Protein AF-A0A0Q5NZ43-F1 (afdb_monomer_lite)

Radius of gyration: 21.14 Å; chains: 1; bounding box: 38×42×62 Å

pLDDT: mean 72.27, std 15.55, range [21.27, 93.12]

Foldseek 3Di:
DDWDADDVVDIDDDDCPDPVDDDDDPVNLDVVVLADEDEDPPVQADQLLDRPCPNLQVLVCVLDVDDDQDPPRDPVVNVV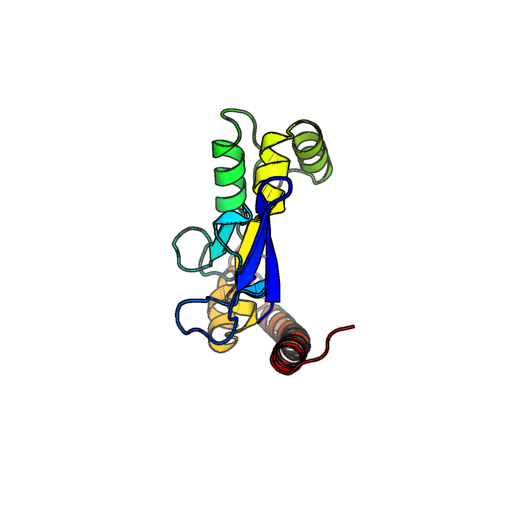VCVVRPSSVSNVVRYDYHGCVLPDLVCNCVSNVVQCDPPHDCPVNVVVVVVVSVVSVVVSVVVVVVVVVVVPDDDD

Structure (mmCIF, N/CA/C/O backbone):
data_AF-A0A0Q5NZ43-F1
#
_entry.id   AF-A0A0Q5NZ43-F1
#
loop_
_atom_site.group_PDB
_atom_site.id
_atom_site.type_symbol
_atom_site.label_atom_id
_atom_site.label_alt_id
_atom_site.label_comp_id
_atom_site.label_asym_id
_atom_site.label_entity_id
_atom_site.label_seq_id
_atom_site.pdbx_PDB_ins_code
_atom_site.Cartn_x
_atom_site.Cartn_y
_atom_site.Cartn_z
_atom_site.occupancy
_atom_site.B_iso_or_equiv
_atom_site.auth_seq_id
_atom_site.auth_comp_id
_atom_site.auth_asym_id
_atom_site.auth_atom_id
_atom_site.pdbx_PDB_model_num
ATOM 1 N N . TRP A 1 1 ? -12.052 -14.328 31.355 1.00 87.88 1 TRP A N 1
ATOM 2 C CA . TRP A 1 1 ? -12.554 -13.009 31.783 1.00 87.88 1 TRP A CA 1
ATOM 3 C C . TRP A 1 1 ? -11.386 -12.053 31.920 1.00 87.88 1 TRP A C 1
ATOM 5 O O . TRP A 1 1 ? -10.378 -12.456 32.483 1.00 87.88 1 TRP A O 1
ATOM 15 N N . GLN A 1 2 ? -11.501 -10.837 31.391 1.00 90.25 2 GLN A N 1
ATOM 16 C CA . GLN A 1 2 ? -10.468 -9.800 31.439 1.00 90.25 2 GLN A CA 1
ATOM 17 C C . GLN A 1 2 ? -11.074 -8.488 31.940 1.00 90.25 2 GLN A C 1
ATOM 19 O O . GLN A 1 2 ? -12.172 -8.131 31.520 1.00 90.25 2 GLN A O 1
ATOM 24 N N . SER A 1 3 ? -10.383 -7.807 32.856 1.00 92.25 3 SER A N 1
ATOM 25 C CA . SER A 1 3 ? -10.802 -6.497 33.366 1.00 92.25 3 SER A CA 1
ATOM 26 C C . SER A 1 3 ? -10.490 -5.406 32.342 1.00 92.25 3 SER A C 1
ATOM 28 O O . SER A 1 3 ? -9.402 -5.404 31.763 1.00 92.25 3 SER A O 1
ATOM 30 N N . VAL A 1 4 ? -11.434 -4.495 32.118 1.00 90.44 4 VAL A N 1
ATOM 31 C CA . VAL A 1 4 ? -11.291 -3.342 31.223 1.00 90.44 4 VAL A CA 1
ATOM 32 C C . VAL A 1 4 ? -11.866 -2.086 31.871 1.00 90.44 4 VAL A C 1
ATOM 34 O O . VAL A 1 4 ? -12.878 -2.144 32.570 1.00 90.44 4 VAL A O 1
ATOM 37 N N . SER A 1 5 ? -11.240 -0.941 31.605 1.00 90.94 5 SER A N 1
ATOM 38 C CA . SER A 1 5 ? -11.755 0.377 31.987 1.00 90.94 5 SER A CA 1
ATOM 39 C C . SER A 1 5 ? -12.467 1.003 30.793 1.00 90.94 5 SER A C 1
ATOM 41 O O . SER A 1 5 ? -11.884 1.077 29.715 1.00 90.94 5 SER A O 1
ATOM 43 N N . PHE A 1 6 ? -13.710 1.451 30.972 1.00 90.06 6 PHE A N 1
ATOM 44 C CA . PHE A 1 6 ? -14.513 2.036 29.884 1.00 90.06 6 PHE A CA 1
ATOM 45 C C . PHE A 1 6 ? -14.924 3.493 30.136 1.00 90.06 6 PHE A C 1
ATOM 47 O O . PHE A 1 6 ? -15.383 4.162 29.216 1.00 90.06 6 PHE A O 1
ATOM 54 N N . ALA A 1 7 ? -14.727 4.011 31.350 1.00 89.56 7 ALA A N 1
ATOM 55 C CA . ALA A 1 7 ? -14.819 5.436 31.657 1.00 89.56 7 ALA A CA 1
ATOM 56 C C . ALA A 1 7 ? -13.922 5.776 32.857 1.00 89.56 7 ALA A C 1
ATOM 58 O O . ALA A 1 7 ? -13.421 4.880 33.544 1.00 89.56 7 ALA A O 1
ATOM 59 N N . ALA A 1 8 ? -13.712 7.070 33.121 1.00 90.06 8 ALA A N 1
ATOM 60 C CA . ALA A 1 8 ? -12.986 7.506 34.309 1.00 90.06 8 ALA A CA 1
ATOM 61 C C . ALA A 1 8 ? -13.633 6.890 35.562 1.00 90.06 8 ALA A C 1
ATOM 63 O O . ALA A 1 8 ? -14.821 7.080 35.794 1.00 90.06 8 ALA A O 1
ATOM 64 N N . GLN A 1 9 ? -12.849 6.133 36.338 1.00 91.31 9 GLN A N 1
ATOM 65 C CA . GLN A 1 9 ? -13.278 5.413 37.550 1.00 91.31 9 GLN A CA 1
ATOM 66 C C . GLN A 1 9 ? -14.279 4.255 37.344 1.00 91.31 9 GLN A C 1
ATOM 68 O O . GLN A 1 9 ? -14.717 3.662 38.327 1.00 91.31 9 GLN A O 1
ATOM 73 N N . HIS A 1 10 ? -14.592 3.865 36.104 1.00 92.56 10 HIS A N 1
ATOM 74 C CA . HIS A 1 10 ? -15.461 2.720 35.819 1.00 92.56 10 HIS A CA 1
ATOM 75 C C . HIS A 1 10 ? -14.694 1.584 35.138 1.00 92.56 10 HIS A C 1
ATOM 77 O O . HIS A 1 10 ? -14.114 1.758 34.060 1.00 92.56 10 HIS A O 1
ATOM 83 N N . SER A 1 11 ? -14.742 0.401 35.752 1.00 93.00 11 SER A N 1
ATOM 84 C CA . SER A 1 11 ? -14.187 -0.839 35.212 1.00 93.00 11 SER A CA 1
ATOM 85 C C . SER A 1 11 ? -15.204 -1.980 35.258 1.00 93.00 11 SER A C 1
ATOM 87 O O . SER A 1 11 ? -16.154 -1.971 36.040 1.00 93.00 11 SER A O 1
ATOM 89 N N . GLY A 1 12 ? -15.027 -2.957 34.373 1.00 93.12 12 GLY A N 1
ATOM 90 C CA . GLY A 1 12 ? -15.865 -4.148 34.275 1.00 93.12 12 GLY A CA 1
ATOM 91 C C . GLY A 1 12 ? -15.080 -5.332 33.723 1.00 93.12 12 GLY A C 1
ATOM 92 O O . GLY A 1 12 ? -13.916 -5.198 33.353 1.00 93.12 12 GLY A O 1
ATOM 93 N N . TYR A 1 13 ? -15.715 -6.502 33.659 1.00 92.69 13 TYR A N 1
ATOM 94 C CA . TYR A 1 13 ? -15.094 -7.714 33.130 1.00 92.69 13 TYR A CA 1
ATOM 95 C C . TYR A 1 13 ? -15.738 -8.128 31.811 1.00 92.69 13 TYR A C 1
ATOM 97 O O . TYR A 1 13 ? -16.958 -8.209 31.702 1.00 92.69 13 TYR A O 1
ATOM 105 N N . ILE A 1 14 ? -14.906 -8.458 30.826 1.00 90.44 14 ILE A N 1
ATOM 106 C CA . ILE A 1 14 ? -15.330 -9.011 29.539 1.00 90.44 14 ILE A CA 1
ATOM 107 C C . ILE A 1 14 ? -14.944 -10.488 29.470 1.00 90.44 14 ILE A C 1
ATOM 109 O O . ILE A 1 14 ? -13.828 -10.886 29.821 1.00 90.44 14 ILE A O 1
ATOM 113 N N . ASN A 1 15 ? -15.862 -11.327 28.995 1.00 92.12 15 ASN A N 1
ATOM 114 C CA . ASN A 1 15 ? -15.558 -12.712 28.671 1.00 92.12 15 ASN A CA 1
ATOM 115 C C . ASN A 1 15 ? -14.942 -12.807 27.268 1.00 92.12 15 ASN A C 1
ATOM 117 O O . ASN A 1 15 ? -15.658 -12.798 26.276 1.00 92.12 15 ASN A O 1
ATOM 121 N N . LEU A 1 16 ? -13.619 -12.956 27.183 1.00 87.50 16 LEU A N 1
ATOM 122 C CA . LEU A 1 16 ? -12.906 -13.119 25.906 1.00 87.50 16 LEU A CA 1
ATOM 123 C C . LEU A 1 16 ? -13.214 -14.431 25.159 1.00 87.50 16 LEU A C 1
ATOM 125 O O . LEU A 1 16 ? -12.725 -14.624 24.046 1.00 87.50 16 LEU A O 1
ATOM 129 N N . SER A 1 17 ? -13.953 -15.353 25.777 1.00 88.19 17 SER A N 1
ATOM 130 C CA . SER A 1 17 ? -14.411 -16.592 25.140 1.00 88.19 17 SER A CA 1
ATOM 131 C C . SER A 1 17 ? -15.836 -16.484 24.584 1.00 88.19 17 SER A C 1
ATOM 133 O O . SER A 1 17 ? -16.336 -17.455 24.028 1.00 88.19 17 SER A O 1
ATOM 135 N N . ASP A 1 18 ? -16.505 -15.339 24.747 1.00 92.38 18 ASP A N 1
ATOM 136 C CA . ASP A 1 18 ? -17.815 -15.082 24.144 1.00 92.38 18 ASP A CA 1
ATOM 137 C C . ASP A 1 18 ? -17.674 -14.930 22.620 1.00 92.38 18 ASP A C 1
ATOM 139 O O . ASP A 1 18 ? -16.793 -14.215 22.144 1.00 92.38 18 ASP A O 1
ATOM 143 N N . ALA A 1 19 ? -18.550 -15.581 21.852 1.00 87.31 19 ALA A N 1
ATOM 144 C CA . ALA A 1 19 ? -18.515 -15.573 20.387 1.00 87.31 19 ALA A CA 1
ATOM 145 C C . ALA A 1 19 ? -18.699 -14.175 19.766 1.00 87.31 19 ALA A C 1
ATOM 147 O O . ALA A 1 19 ? -18.351 -13.968 18.608 1.00 87.31 19 ALA A O 1
ATOM 148 N N . ARG A 1 20 ? -19.232 -13.207 20.521 1.00 88.56 20 ARG A N 1
ATOM 149 C CA . ARG A 1 20 ? -19.384 -11.813 20.075 1.00 88.56 20 ARG A CA 1
ATOM 150 C C . ARG A 1 20 ? -18.088 -11.006 20.186 1.00 88.56 20 ARG A C 1
ATOM 152 O O . ARG A 1 20 ? -18.032 -9.885 19.687 1.00 88.56 20 ARG A O 1
ATOM 159 N N . VAL A 1 21 ? -17.063 -11.535 20.859 1.00 85.50 21 VAL A N 1
ATOM 160 C CA . VAL A 1 21 ? -15.770 -10.864 21.022 1.00 85.50 21 VAL A CA 1
ATOM 161 C C . VAL A 1 21 ? -14.855 -11.226 19.857 1.00 85.50 21 VAL A C 1
ATOM 163 O O . VAL A 1 21 ? -14.357 -12.348 19.764 1.00 85.50 21 VAL A O 1
ATOM 166 N N . TYR A 1 22 ? -14.586 -10.243 19.000 1.00 82.88 22 TYR A N 1
ATOM 167 C CA . TYR A 1 22 ? -13.571 -10.356 17.958 1.00 82.88 22 TYR A CA 1
ATOM 168 C C . TYR A 1 22 ? -12.180 -10.103 18.535 1.00 82.88 22 TYR A C 1
ATOM 170 O O . TYR A 1 22 ? -11.935 -9.096 19.200 1.00 82.88 22 TYR A O 1
ATOM 178 N N . LYS A 1 23 ? -11.266 -11.036 18.272 1.00 82.00 23 LYS A N 1
ATOM 179 C CA . LYS A 1 23 ? -9.850 -10.920 18.621 1.00 82.00 23 LYS A CA 1
ATOM 180 C C . LYS A 1 23 ? -9.117 -10.490 17.367 1.00 82.00 23 LYS A C 1
ATOM 182 O O . LYS A 1 23 ? -9.119 -11.233 16.393 1.00 82.00 23 LYS A O 1
ATOM 187 N N . LEU A 1 24 ? -8.548 -9.295 17.414 1.00 76.25 24 LEU A N 1
ATOM 188 C CA . LEU A 1 24 ? -7.765 -8.726 16.328 1.00 76.25 24 LEU A CA 1
ATOM 189 C C . LEU A 1 24 ? -6.299 -8.671 16.765 1.00 76.25 24 LEU A C 1
ATOM 191 O O . LEU A 1 24 ? -6.000 -8.311 17.906 1.00 76.25 24 LEU A O 1
ATOM 195 N N . SER A 1 25 ? -5.406 -9.046 15.864 1.00 74.25 25 SER A N 1
ATOM 196 C CA . SER A 1 25 ? -3.965 -8.828 15.918 1.00 74.25 25 SER A CA 1
ATOM 197 C C . SER A 1 25 ? -3.619 -7.527 15.192 1.00 74.25 25 SER A C 1
ATOM 199 O O . SER A 1 25 ? -4.377 -7.009 14.374 1.00 74.25 25 SER A O 1
ATOM 201 N N . ASP A 1 26 ? -2.438 -6.996 15.481 1.00 60.75 26 ASP A N 1
ATOM 202 C CA . ASP A 1 26 ? -1.761 -5.978 14.674 1.00 60.75 26 ASP A CA 1
ATOM 203 C C . ASP A 1 26 ? -1.625 -6.353 13.183 1.00 60.75 26 ASP A C 1
ATOM 205 O O . ASP A 1 26 ? -1.547 -5.458 12.346 1.00 60.75 26 ASP A O 1
ATOM 209 N N . ALA A 1 27 ? -1.677 -7.644 12.836 1.00 64.81 27 ALA A N 1
ATOM 210 C CA . ALA A 1 27 ? -1.723 -8.127 11.455 1.00 64.81 27 ALA A CA 1
ATOM 211 C C . ALA A 1 27 ? -3.105 -7.996 10.777 1.00 64.81 27 ALA A C 1
ATOM 213 O O . ALA A 1 27 ? -3.200 -8.159 9.563 1.00 64.81 27 ALA A O 1
ATOM 214 N N . ASP A 1 28 ? -4.171 -7.699 11.532 1.00 70.56 28 ASP A N 1
ATOM 215 C CA . ASP A 1 28 ? -5.542 -7.597 11.004 1.00 70.56 28 ASP A CA 1
ATOM 216 C C . ASP A 1 28 ? -5.912 -6.178 10.539 1.00 70.56 28 ASP A C 1
ATOM 218 O O . ASP A 1 28 ? -7.023 -5.953 10.063 1.00 70.56 28 ASP A O 1
ATOM 222 N N . PHE A 1 29 ? -4.991 -5.219 10.681 1.00 70.81 29 PHE A N 1
ATOM 223 C CA . PHE A 1 29 ? -5.111 -3.828 10.218 1.00 70.81 29 PHE A CA 1
ATOM 224 C C . PHE A 1 29 ? -6.502 -3.208 10.458 1.00 70.81 29 PHE A C 1
ATOM 226 O O . PHE A 1 29 ? -7.207 -2.855 9.506 1.00 70.81 29 PHE A O 1
ATOM 233 N N . PRO A 1 30 ? -6.939 -3.085 11.727 1.00 71.38 30 PRO A N 1
ATOM 234 C CA . PRO A 1 30 ? -8.307 -2.696 12.030 1.00 71.38 30 PRO A CA 1
ATOM 235 C C . PRO A 1 30 ? -8.604 -1.275 11.541 1.00 71.38 30 PRO A C 1
ATOM 237 O O . PRO A 1 30 ? -7.868 -0.341 11.833 1.00 71.38 30 PRO A O 1
ATOM 240 N N . TRP A 1 31 ? -9.733 -1.068 10.868 1.00 67.88 31 TRP A N 1
ATOM 241 C CA . TRP A 1 31 ? -10.094 0.235 10.286 1.00 67.88 31 TRP A CA 1
ATOM 242 C C . TRP A 1 31 ? -10.103 1.405 11.296 1.00 67.88 31 TRP A C 1
ATOM 244 O O . TRP A 1 31 ? -9.871 2.553 10.924 1.00 67.88 31 TRP A O 1
ATOM 254 N N . PHE A 1 32 ? -10.342 1.132 12.583 1.00 74.12 32 PHE A N 1
ATOM 255 C CA . PHE A 1 32 ? -10.392 2.143 13.644 1.00 74.12 32 PHE A CA 1
ATOM 256 C C . PHE A 1 32 ? -9.011 2.575 14.169 1.00 74.12 32 PHE A C 1
ATOM 258 O O . PHE A 1 32 ? -8.938 3.508 14.965 1.00 74.12 32 PHE A O 1
ATOM 265 N N . THR A 1 33 ? -7.915 1.927 13.757 1.00 72.88 33 THR A N 1
ATOM 266 C CA . THR A 1 33 ? -6.549 2.331 14.144 1.00 72.88 33 THR A CA 1
ATOM 267 C C . THR A 1 33 ? -5.966 3.403 13.221 1.00 72.88 33 THR A C 1
ATOM 269 O O . THR A 1 33 ? -4.856 3.873 13.464 1.00 72.88 33 THR A O 1
ATOM 272 N N . GLY A 1 34 ? -6.695 3.797 12.167 1.00 71.00 34 GLY A N 1
ATOM 273 C CA . GLY A 1 34 ? -6.231 4.751 11.156 1.00 71.00 34 GLY A CA 1
ATOM 274 C C . GLY A 1 34 ? -5.332 4.130 10.082 1.00 71.00 34 GLY A C 1
ATOM 275 O O . GLY A 1 34 ? -4.638 4.855 9.373 1.00 71.00 34 GLY A O 1
ATOM 276 N N . TRP A 1 35 ? -5.315 2.799 9.967 1.00 76.88 35 TRP A N 1
ATOM 277 C CA . TRP A 1 35 ? -4.519 2.091 8.968 1.00 76.88 35 TRP A CA 1
ATOM 278 C C . TRP A 1 35 ? -5.289 2.022 7.645 1.00 76.88 35 TRP A C 1
ATOM 280 O O . TRP A 1 35 ? -6.490 1.759 7.626 1.00 76.88 35 TRP A O 1
ATOM 290 N N . THR A 1 36 ? -4.597 2.267 6.535 1.00 73.69 36 THR A N 1
ATOM 291 C CA . THR A 1 36 ? -5.147 2.206 5.177 1.00 73.69 36 THR A CA 1
ATOM 292 C C . THR A 1 36 ? -4.433 1.094 4.427 1.00 73.69 36 THR A C 1
ATOM 294 O O . THR A 1 36 ? -3.238 1.194 4.163 1.00 73.69 36 THR A O 1
ATOM 297 N N . LYS A 1 37 ? -5.156 0.024 4.091 1.00 74.94 37 LYS A N 1
ATOM 298 C CA . LYS A 1 37 ? -4.619 -1.090 3.307 1.00 74.94 37 LYS A CA 1
ATOM 299 C C . LYS A 1 37 ? -4.938 -0.886 1.828 1.00 74.94 37 LYS A C 1
ATOM 301 O O . LYS A 1 37 ? -6.099 -0.741 1.458 1.00 74.94 37 LYS A O 1
ATOM 306 N N . VAL A 1 38 ? -3.908 -0.916 0.995 1.00 73.06 38 VAL A N 1
ATOM 307 C CA . VAL A 1 38 ? -3.976 -0.880 -0.468 1.00 73.06 38 VAL A CA 1
ATOM 308 C C . VAL A 1 38 ? -3.450 -2.216 -0.986 1.00 73.06 38 VAL A C 1
ATOM 310 O O . VAL A 1 38 ? -2.415 -2.669 -0.514 1.00 73.06 38 VAL A O 1
ATOM 313 N N . SER A 1 39 ? -4.135 -2.853 -1.934 1.00 68.62 39 SER A N 1
ATOM 314 C CA . SER A 1 39 ? -3.739 -4.151 -2.505 1.00 68.62 39 SER A CA 1
ATOM 315 C C . SER A 1 39 ? -3.609 -4.095 -4.029 1.00 68.62 39 SER A C 1
ATOM 317 O O . SER A 1 39 ? -4.350 -3.364 -4.699 1.00 68.62 39 SER A O 1
ATOM 319 N N . GLU A 1 40 ? -2.677 -4.872 -4.594 1.00 63.22 40 GLU A N 1
ATOM 320 C CA . GLU A 1 40 ? -2.639 -5.114 -6.045 1.00 63.22 40 GLU A CA 1
ATOM 321 C C . GLU A 1 40 ? -3.884 -5.907 -6.473 1.00 63.22 40 GLU A C 1
ATOM 323 O O . GLU A 1 40 ? -4.271 -6.885 -5.833 1.00 63.22 40 GLU A O 1
ATOM 328 N N . GLY A 1 41 ? -4.547 -5.459 -7.545 1.00 56.38 41 GLY A N 1
ATOM 329 C CA . GLY A 1 41 ? -5.793 -6.055 -8.049 1.00 56.38 41 GLY A CA 1
ATOM 330 C C . GLY A 1 41 ? -7.085 -5.343 -7.621 1.00 56.38 41 GLY A C 1
ATOM 331 O O . GLY A 1 41 ? -8.115 -5.533 -8.263 1.00 56.38 41 GLY A O 1
ATOM 332 N N . ALA A 1 42 ? -7.041 -4.444 -6.630 1.00 54.03 42 ALA A N 1
ATOM 333 C CA . ALA A 1 42 ? -8.173 -3.574 -6.273 1.00 54.03 42 ALA A CA 1
ATOM 334 C C . ALA A 1 42 ? -8.290 -2.317 -7.170 1.00 54.03 42 ALA A C 1
ATOM 336 O O . ALA A 1 42 ? -9.022 -1.384 -6.848 1.00 54.03 42 ALA A O 1
ATOM 337 N N . GLY A 1 43 ? -7.535 -2.262 -8.275 1.00 53.31 43 GLY A N 1
ATOM 338 C CA . GLY A 1 43 ? -7.447 -1.108 -9.181 1.00 53.31 43 GLY A CA 1
ATOM 339 C C . GLY A 1 43 ? -6.565 0.036 -8.674 1.00 53.31 43 GLY A C 1
ATOM 340 O O . GLY A 1 43 ? -6.326 0.988 -9.410 1.00 53.31 43 GLY A O 1
ATOM 341 N N . ALA A 1 44 ? -6.072 -0.065 -7.438 1.00 51.84 44 ALA A N 1
ATOM 342 C CA . ALA A 1 44 ? -5.175 0.910 -6.846 1.00 51.84 44 ALA A CA 1
ATOM 343 C C . ALA A 1 44 ? -3.740 0.707 -7.373 1.00 51.84 44 ALA A C 1
ATOM 345 O O . ALA A 1 44 ? -3.187 1.598 -8.009 1.00 51.84 44 ALA A O 1
ATOM 346 N N . LEU A 1 45 ? -3.154 -0.475 -7.181 1.00 57.56 45 LEU A N 1
ATOM 347 C CA . LEU A 1 45 ? -1.821 -0.807 -7.699 1.00 57.56 45 LEU A CA 1
ATOM 348 C C . LEU A 1 45 ? -1.930 -1.583 -9.023 1.00 57.56 45 LEU A C 1
ATOM 350 O O . LEU A 1 45 ? -2.897 -2.327 -9.229 1.00 57.56 45 LEU A O 1
ATOM 354 N N . SER A 1 46 ? -0.950 -1.409 -9.913 1.00 63.38 46 SER A N 1
ATOM 355 C CA . SER A 1 46 ? -0.828 -2.198 -11.142 1.00 63.38 46 SER A CA 1
ATOM 356 C C . SER A 1 46 ? -0.553 -3.670 -10.821 1.00 63.38 46 SER A C 1
ATOM 358 O O . SER A 1 46 ? 0.070 -4.010 -9.821 1.00 63.38 46 SER A O 1
ATOM 360 N N . ASP A 1 47 ? -1.037 -4.568 -11.681 1.00 67.88 47 ASP A N 1
ATOM 361 C CA . ASP A 1 47 ? -0.847 -6.021 -11.535 1.00 67.88 47 ASP A CA 1
ATOM 362 C C . ASP A 1 47 ? 0.507 -6.499 -12.100 1.00 67.88 47 ASP A C 1
ATOM 364 O O . ASP A 1 47 ? 0.666 -7.658 -12.470 1.00 67.88 47 ASP A O 1
ATOM 368 N N . ASP A 1 48 ? 1.485 -5.601 -12.213 1.00 67.50 48 ASP A N 1
ATOM 369 C CA . ASP A 1 48 ? 2.828 -5.883 -12.733 1.00 67.50 48 ASP A CA 1
ATOM 370 C C . ASP A 1 48 ? 3.863 -6.101 -11.616 1.00 67.50 48 ASP A C 1
ATOM 372 O O . ASP A 1 48 ? 5.066 -6.175 -11.862 1.00 67.50 48 ASP A O 1
ATOM 376 N N . GLY A 1 49 ? 3.409 -6.252 -10.366 1.00 66.69 49 GLY A N 1
ATOM 377 C CA . GLY A 1 49 ? 4.279 -6.519 -9.215 1.00 66.69 49 GLY A CA 1
ATOM 378 C C . GLY A 1 49 ? 5.259 -5.387 -8.910 1.00 66.69 49 GLY A C 1
ATOM 379 O O . GLY A 1 49 ? 6.172 -5.560 -8.098 1.00 66.69 49 GLY A O 1
ATOM 380 N N . LEU A 1 50 ? 5.091 -4.243 -9.571 1.00 71.12 50 LEU A N 1
ATOM 381 C CA . LEU A 1 50 ? 5.798 -3.016 -9.291 1.00 71.12 50 LEU A CA 1
ATOM 382 C C . LEU A 1 50 ? 4.851 -2.165 -8.453 1.00 71.12 50 LEU A C 1
ATOM 384 O O . LEU A 1 50 ? 3.694 -1.948 -8.808 1.00 71.12 50 LEU A O 1
ATOM 388 N N . CYS A 1 51 ? 5.338 -1.708 -7.298 1.00 65.38 51 CYS A N 1
ATOM 389 C CA . CYS A 1 51 ? 4.582 -0.817 -6.422 1.00 65.38 51 CYS A CA 1
ATOM 390 C C . CYS A 1 51 ? 4.575 0.592 -7.034 1.00 65.38 51 CYS A C 1
ATOM 392 O O . CYS A 1 51 ? 5.204 1.529 -6.534 1.00 65.38 51 CYS A O 1
ATOM 394 N N . ASP A 1 52 ? 3.909 0.718 -8.181 1.00 62.09 52 ASP A N 1
ATOM 395 C CA . ASP A 1 52 ? 3.778 1.954 -8.918 1.00 62.09 52 ASP A CA 1
ATOM 396 C C . ASP A 1 52 ? 2.888 2.893 -8.122 1.00 62.09 52 ASP A C 1
ATOM 398 O O . ASP A 1 52 ? 1.677 2.730 -7.956 1.0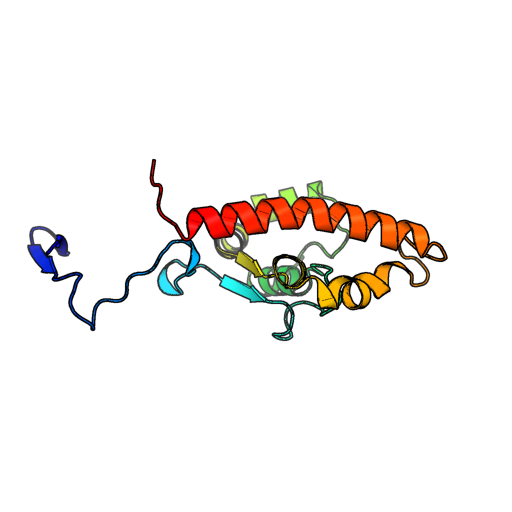0 62.09 52 ASP A O 1
ATOM 402 N N . SER A 1 53 ? 3.542 3.910 -7.590 1.00 58.34 53 SER A N 1
ATOM 403 C CA . SER A 1 53 ? 3.045 4.758 -6.527 1.00 58.34 53 SER A CA 1
ATOM 404 C C . SER A 1 53 ? 1.984 5.758 -6.983 1.00 58.34 53 SER A C 1
ATOM 406 O O . SER A 1 53 ? 1.824 6.776 -6.325 1.00 58.34 53 SER A O 1
ATOM 408 N N . LYS A 1 54 ? 1.212 5.506 -8.053 1.00 59.84 54 LYS A N 1
ATOM 409 C CA . LYS A 1 54 ? 0.070 6.367 -8.406 1.00 59.84 54 LYS A CA 1
ATOM 410 C C . LYS A 1 54 ? -0.910 6.469 -7.239 1.00 59.84 54 LYS A C 1
ATOM 412 O O . LYS A 1 54 ? -1.353 7.562 -6.940 1.00 59.84 54 LYS A O 1
ATOM 417 N N . VAL A 1 55 ? -1.132 5.384 -6.499 1.00 62.38 55 VAL A N 1
ATOM 418 C CA . VAL A 1 55 ? -1.951 5.397 -5.273 1.00 62.38 55 VAL A CA 1
ATOM 419 C C . VAL A 1 55 ? -1.352 6.263 -4.186 1.00 62.38 55 VAL A C 1
ATOM 421 O O . VAL A 1 55 ? -2.066 6.995 -3.519 1.00 62.38 55 VAL A O 1
ATOM 424 N N . ILE A 1 56 ? -0.038 6.181 -3.987 1.00 67.56 56 ILE A N 1
ATOM 425 C CA . ILE A 1 56 ? 0.643 7.014 -2.999 1.00 67.56 56 ILE A CA 1
ATOM 426 C C . ILE A 1 56 ? 0.539 8.469 -3.455 1.00 67.56 56 ILE A C 1
ATOM 428 O O . ILE A 1 56 ? 0.159 9.317 -2.667 1.00 67.56 56 ILE A O 1
ATOM 432 N N . LEU A 1 57 ? 0.787 8.762 -4.731 1.00 67.69 57 LEU A N 1
ATOM 433 C CA . LEU A 1 57 ? 0.656 10.089 -5.323 1.00 67.69 57 LEU A CA 1
ATOM 434 C C . LEU A 1 57 ? -0.777 10.626 -5.243 1.00 67.69 57 LEU A C 1
ATOM 436 O O . LEU A 1 57 ? -0.940 11.810 -4.970 1.00 67.69 57 LEU A O 1
ATOM 440 N N . ASP A 1 58 ? -1.791 9.787 -5.429 1.00 68.19 58 ASP A N 1
ATOM 441 C CA . ASP A 1 58 ? -3.205 10.142 -5.317 1.00 68.19 58 ASP A CA 1
ATOM 442 C C . ASP A 1 58 ? -3.580 10.353 -3.842 1.00 68.19 58 ASP A C 1
ATOM 444 O O . ASP A 1 58 ? -4.171 11.372 -3.514 1.00 68.19 58 ASP A O 1
ATOM 448 N N . LEU A 1 59 ? -3.117 9.507 -2.915 1.00 64.94 59 LEU A N 1
ATOM 449 C CA . LEU A 1 59 ? -3.254 9.722 -1.466 1.00 64.94 59 LEU A CA 1
ATOM 450 C C . LEU A 1 59 ? -2.564 11.015 -1.007 1.00 64.94 59 LEU A C 1
ATOM 452 O O . LEU A 1 59 ? -3.078 11.714 -0.130 1.00 64.94 59 LEU A O 1
ATOM 456 N N . LEU A 1 60 ? -1.413 11.348 -1.600 1.00 67.62 60 LEU A N 1
ATOM 457 C CA . LEU A 1 60 ? -0.686 12.597 -1.382 1.00 67.62 60 LEU A CA 1
ATOM 458 C C . LEU A 1 60 ? -1.433 13.805 -1.979 1.00 67.62 60 LEU A C 1
ATOM 460 O O . LEU A 1 60 ? -1.452 14.867 -1.358 1.00 67.62 60 LEU A O 1
ATOM 464 N N . GLN A 1 61 ? -2.078 13.655 -3.142 1.00 66.88 61 GLN A N 1
ATOM 465 C CA . GLN A 1 61 ? -2.902 14.693 -3.786 1.00 66.88 61 GLN A CA 1
ATOM 466 C C . GLN A 1 61 ? -4.231 14.913 -3.049 1.00 66.88 61 GLN A C 1
ATOM 468 O O . GLN A 1 61 ? -4.642 16.047 -2.824 1.00 66.88 61 GLN A O 1
ATOM 473 N N . GLU A 1 62 ? -4.885 13.850 -2.588 1.00 61.75 62 GLU A N 1
ATOM 474 C CA . GLU A 1 62 ? -6.065 13.913 -1.723 1.00 61.75 62 GLU A CA 1
ATOM 475 C C . GLU A 1 62 ? -5.734 14.501 -0.347 1.00 61.75 62 GLU A C 1
ATOM 477 O O . GLU A 1 62 ? -6.601 15.035 0.343 1.00 61.75 62 GLU A O 1
ATOM 482 N N . ALA A 1 63 ? -4.487 14.367 0.110 1.00 59.94 63 ALA A N 1
ATOM 483 C CA . ALA A 1 63 ? -4.000 15.03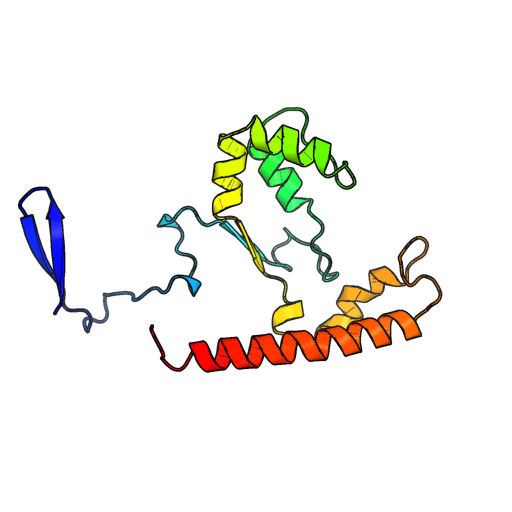8 1.310 1.00 59.94 63 ALA A CA 1
ATOM 484 C C . ALA A 1 63 ? -3.714 16.531 1.086 1.00 59.94 63 ALA A C 1
ATOM 486 O O . ALA A 1 63 ? -3.696 17.274 2.063 1.00 59.94 63 ALA A O 1
ATOM 487 N N . ASN A 1 64 ? -3.476 16.972 -0.156 1.00 58.97 64 ASN A N 1
ATOM 488 C CA . ASN A 1 64 ? -3.183 18.366 -0.482 1.00 58.97 64 ASN A CA 1
ATOM 489 C C . ASN A 1 64 ? -3.393 18.694 -1.970 1.00 58.97 64 ASN A C 1
ATOM 491 O O . ASN A 1 64 ? -2.715 18.155 -2.842 1.00 58.97 64 ASN A O 1
ATOM 495 N N . GLY A 1 65 ? -4.226 19.699 -2.252 1.00 56.34 65 GLY A N 1
ATOM 496 C CA . GLY A 1 65 ? -4.533 20.184 -3.604 1.00 56.34 65 GLY A CA 1
ATOM 497 C C . GLY A 1 65 ? -3.427 20.981 -4.320 1.00 56.34 65 GLY A C 1
ATOM 498 O O . GLY A 1 65 ? -3.754 21.881 -5.090 1.00 56.34 65 GLY A O 1
ATOM 499 N N . GLY A 1 66 ? -2.133 20.709 -4.097 1.00 62.78 66 GLY A N 1
ATOM 500 C CA . GLY A 1 66 ? -1.061 21.408 -4.825 1.00 62.78 66 GLY A CA 1
ATOM 501 C C . GLY A 1 66 ? 0.382 20.974 -4.521 1.00 62.78 66 GLY A C 1
ATOM 502 O O . GLY A 1 66 ? 0.777 20.874 -3.363 1.00 62.78 66 GLY A O 1
ATOM 503 N N . ASP A 1 67 ? 1.153 20.773 -5.601 1.00 67.94 67 ASP A N 1
ATOM 504 C CA . ASP A 1 67 ? 2.585 20.400 -5.718 1.00 67.94 67 ASP A CA 1
ATOM 505 C C . ASP A 1 67 ? 3.043 19.133 -4.971 1.00 67.94 67 ASP A C 1
ATOM 507 O O . ASP A 1 67 ? 3.938 19.153 -4.126 1.00 67.94 67 ASP A O 1
ATOM 511 N N . VAL A 1 68 ? 2.447 17.992 -5.321 1.00 69.50 68 VAL A N 1
ATOM 512 C CA . VAL A 1 68 ? 2.956 16.672 -4.921 1.00 69.50 68 VAL A CA 1
ATOM 513 C C . VAL A 1 68 ? 4.189 16.310 -5.771 1.00 69.50 68 VAL A C 1
ATOM 515 O O . VAL A 1 68 ? 4.126 16.422 -7.002 1.00 69.50 68 VAL A O 1
ATOM 518 N N . PRO A 1 69 ? 5.308 15.852 -5.170 1.00 67.25 69 PRO A N 1
ATOM 519 C CA . PRO A 1 69 ? 6.451 15.341 -5.922 1.00 67.25 69 PRO A CA 1
ATOM 520 C C . PRO A 1 69 ? 6.012 14.207 -6.852 1.00 67.25 69 PRO A C 1
ATOM 522 O O . PRO A 1 69 ? 5.408 13.241 -6.403 1.00 67.25 69 PRO A O 1
ATOM 525 N N . LYS A 1 70 ? 6.306 14.315 -8.150 1.00 66.19 70 LYS A N 1
ATOM 526 C CA . LYS A 1 70 ? 5.960 13.279 -9.136 1.00 66.19 70 LYS A CA 1
ATOM 527 C C . LYS A 1 70 ? 6.810 12.018 -8.942 1.00 66.19 70 LYS A C 1
ATOM 529 O O . LYS A 1 70 ? 7.905 12.090 -8.380 1.00 66.19 70 LYS A O 1
ATOM 534 N N . ALA A 1 71 ? 6.341 10.888 -9.477 1.00 58.91 71 ALA A N 1
ATOM 535 C CA . ALA A 1 71 ? 7.164 9.688 -9.627 1.00 58.91 71 ALA A CA 1
ATOM 536 C C . ALA A 1 71 ? 8.508 10.047 -10.295 1.00 58.91 71 ALA A C 1
ATOM 538 O O . ALA A 1 71 ? 8.531 10.773 -11.291 1.00 58.91 71 ALA A O 1
ATOM 539 N N . GLY A 1 72 ? 9.620 9.602 -9.703 1.00 60.06 72 GLY A N 1
ATOM 540 C CA . GLY A 1 72 ? 10.978 9.951 -10.143 1.00 60.06 72 GLY A CA 1
ATOM 541 C C . GLY A 1 72 ? 11.553 11.252 -9.560 1.00 60.06 72 GLY A C 1
ATOM 542 O O . GLY A 1 72 ? 12.664 11.638 -9.919 1.00 60.06 72 GLY A O 1
ATOM 543 N N . ALA A 1 73 ? 10.845 11.941 -8.656 1.00 67.50 73 ALA A N 1
ATOM 544 C CA . ALA A 1 73 ? 11.431 13.033 -7.879 1.00 67.50 73 ALA A CA 1
ATOM 545 C C . ALA A 1 73 ? 12.607 12.541 -7.015 1.00 67.50 73 ALA A C 1
ATOM 547 O O . ALA A 1 73 ? 12.616 11.402 -6.546 1.00 67.50 73 ALA A O 1
ATOM 548 N N . SER A 1 74 ? 13.586 13.417 -6.766 1.00 75.69 74 SER A N 1
ATOM 549 C CA . SER A 1 74 ? 14.701 13.085 -5.878 1.00 75.69 74 SER A CA 1
ATOM 550 C C . SER A 1 74 ? 14.212 12.782 -4.459 1.00 75.69 74 SER A C 1
ATOM 552 O O . SER A 1 74 ? 13.250 13.388 -3.972 1.00 75.69 74 SER A O 1
ATOM 554 N N . LEU A 1 75 ? 14.914 11.872 -3.777 1.00 73.75 75 LEU A N 1
ATOM 555 C CA . LEU A 1 75 ? 14.634 11.527 -2.380 1.00 73.75 75 LEU A CA 1
ATOM 556 C C . LEU A 1 75 ? 14.664 12.766 -1.475 1.00 73.75 75 LEU A C 1
ATOM 558 O O . LEU A 1 75 ? 13.815 12.893 -0.598 1.00 73.75 75 LEU A O 1
ATOM 562 N N . ASP A 1 76 ? 15.563 13.716 -1.742 1.00 79.00 76 ASP A N 1
ATOM 563 C CA . ASP A 1 76 ? 15.654 14.975 -0.995 1.00 79.00 76 ASP A CA 1
ATOM 564 C C . ASP A 1 76 ? 14.392 15.833 -1.140 1.00 79.00 76 ASP A C 1
ATOM 566 O O . ASP A 1 76 ? 13.886 16.376 -0.156 1.00 79.00 76 ASP A O 1
ATOM 570 N N . ARG A 1 77 ? 13.829 15.924 -2.354 1.00 78.62 77 ARG A N 1
ATOM 571 C CA . ARG A 1 77 ? 12.583 16.666 -2.595 1.00 78.62 77 ARG A CA 1
ATOM 572 C C . ARG A 1 77 ? 11.409 16.007 -1.878 1.00 78.62 77 ARG A C 1
ATOM 574 O O . ARG A 1 77 ? 10.589 16.708 -1.286 1.00 78.62 77 ARG A O 1
ATOM 581 N N . LEU A 1 78 ? 11.332 14.676 -1.915 1.00 77.19 78 LEU A N 1
ATOM 582 C CA . LEU A 1 78 ? 10.300 13.930 -1.198 1.00 77.19 78 LEU A CA 1
ATOM 583 C C . LEU A 1 78 ? 10.444 14.106 0.320 1.00 77.19 78 LEU A C 1
ATOM 585 O O . LEU A 1 78 ? 9.453 14.350 1.001 1.00 77.19 78 LEU A O 1
ATOM 589 N N . ALA A 1 79 ? 11.667 14.049 0.849 1.00 81.25 79 ALA A N 1
ATOM 590 C CA . ALA A 1 79 ? 11.937 14.227 2.271 1.00 81.25 79 ALA A CA 1
ATOM 591 C C . ALA A 1 79 ? 11.544 15.626 2.771 1.00 81.25 79 ALA A C 1
ATOM 593 O O . ALA A 1 79 ? 10.940 15.742 3.838 1.00 81.25 79 ALA A O 1
ATOM 594 N N . LEU A 1 80 ? 11.837 16.678 1.999 1.00 82.88 80 LEU A N 1
ATOM 595 C CA . LEU A 1 80 ? 11.405 18.047 2.305 1.00 82.88 80 LEU A CA 1
ATOM 596 C C . LEU A 1 80 ? 9.877 18.167 2.295 1.00 82.88 80 LEU A C 1
ATOM 598 O O . LEU A 1 80 ? 9.289 18.646 3.261 1.00 82.88 80 LEU A O 1
ATOM 602 N N . TYR A 1 81 ? 9.226 17.638 1.258 1.00 81.56 81 TYR A N 1
ATOM 603 C CA . TYR A 1 81 ? 7.767 17.625 1.163 1.00 81.56 81 TYR A CA 1
ATOM 604 C C . TYR A 1 81 ? 7.114 16.913 2.360 1.00 81.56 81 TYR A C 1
ATOM 606 O O . TYR A 1 81 ? 6.187 17.439 2.977 1.00 81.56 81 TYR A O 1
ATOM 614 N N . LEU A 1 82 ? 7.634 15.742 2.739 1.00 81.56 82 LEU A N 1
ATOM 615 C CA . LEU A 1 82 ? 7.136 14.984 3.884 1.00 81.56 82 LEU A CA 1
ATOM 616 C C . LEU A 1 82 ? 7.431 15.666 5.218 1.00 81.56 82 LEU A C 1
ATOM 618 O O . LEU A 1 82 ? 6.671 15.453 6.154 1.00 81.56 82 LEU A O 1
ATOM 622 N N . ARG A 1 83 ? 8.496 16.469 5.340 1.00 84.50 83 ARG A N 1
ATOM 623 C CA . ARG A 1 83 ? 8.829 17.223 6.562 1.00 84.50 83 ARG A CA 1
ATOM 624 C C . ARG A 1 83 ? 7.884 18.398 6.804 1.00 84.50 83 ARG A C 1
ATOM 626 O O . ARG A 1 83 ? 7.559 18.676 7.958 1.00 84.50 83 ARG A O 1
ATOM 633 N N . ASP A 1 84 ? 7.381 19.025 5.753 1.00 82.94 84 ASP A N 1
ATOM 634 C CA . ASP A 1 84 ? 6.584 20.248 5.887 1.00 82.94 84 ASP A CA 1
ATOM 635 C C . ASP A 1 84 ? 5.066 19.989 5.912 1.00 82.94 84 ASP A C 1
ATOM 637 O O . ASP A 1 84 ? 4.282 20.909 6.145 1.00 82.94 84 ASP A O 1
ATOM 641 N N . ARG A 1 85 ? 4.631 18.736 5.705 1.00 81.50 85 ARG A N 1
ATOM 642 C CA . ARG A 1 85 ? 3.212 18.338 5.646 1.00 81.50 85 ARG A CA 1
ATOM 643 C C . ARG A 1 85 ? 2.859 17.273 6.685 1.00 81.50 85 ARG A C 1
ATOM 645 O O . ARG A 1 85 ? 3.044 16.080 6.453 1.00 81.50 85 ARG A O 1
ATOM 652 N N . GLU A 1 86 ? 2.330 17.693 7.831 1.00 82.88 86 GLU A N 1
ATOM 653 C CA . GLU A 1 86 ? 1.911 16.772 8.899 1.00 82.88 86 GLU A CA 1
ATOM 654 C C . GLU A 1 86 ? 0.721 15.904 8.471 1.00 82.88 86 GLU A C 1
ATOM 656 O O . GLU A 1 86 ? 0.693 14.712 8.757 1.00 82.88 86 GLU A O 1
ATOM 661 N N . GLU A 1 87 ? -0.217 16.453 7.705 1.00 78.00 87 GLU A N 1
ATOM 662 C CA . GLU A 1 87 ? -1.429 15.759 7.253 1.00 78.00 87 GLU A CA 1
ATOM 663 C C . GLU A 1 87 ? -1.083 14.563 6.355 1.00 78.00 87 GLU A C 1
ATOM 665 O O . GLU A 1 87 ? -1.656 13.477 6.466 1.00 78.00 87 GLU A O 1
ATOM 670 N N . VAL A 1 88 ? -0.078 14.754 5.500 1.00 78.31 88 VAL A N 1
ATOM 671 C CA . VAL A 1 88 ? 0.494 13.712 4.648 1.00 78.31 88 VAL A CA 1
ATOM 672 C C . VAL A 1 88 ? 1.183 12.639 5.492 1.00 78.31 88 VAL A C 1
ATOM 674 O O . VAL A 1 88 ? 0.953 11.448 5.279 1.00 78.31 88 VAL A O 1
ATOM 677 N N . ARG A 1 89 ? 2.007 13.037 6.472 1.00 80.94 89 ARG A N 1
ATOM 678 C CA . ARG A 1 89 ? 2.687 12.085 7.365 1.00 80.94 89 ARG A CA 1
ATOM 679 C C . ARG A 1 89 ? 1.698 11.225 8.140 1.00 80.94 89 ARG A C 1
ATOM 681 O O . ARG A 1 89 ? 1.937 10.031 8.289 1.00 80.94 89 ARG A O 1
ATOM 688 N N . GLN A 1 90 ? 0.600 11.814 8.610 1.00 78.12 90 GLN A N 1
ATOM 689 C CA . GLN A 1 90 ? -0.444 11.088 9.329 1.00 78.12 90 GLN A CA 1
ATOM 690 C C . GLN A 1 90 ? -1.130 10.050 8.438 1.00 78.12 90 GLN A C 1
ATOM 692 O O . GLN A 1 90 ? -1.292 8.910 8.864 1.00 78.12 90 GLN A O 1
ATOM 697 N N . LYS A 1 91 ? -1.441 10.393 7.181 1.00 73.19 91 LYS A N 1
ATOM 698 C CA . LYS A 1 91 ? -1.996 9.433 6.212 1.00 73.19 91 LYS A CA 1
ATOM 699 C C . LYS A 1 91 ? 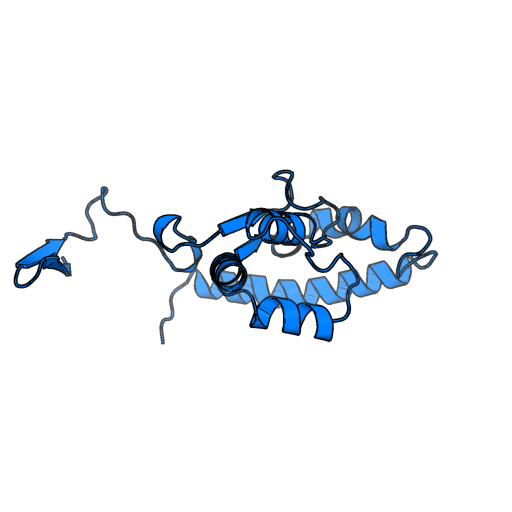-1.017 8.304 5.863 1.00 73.19 91 LYS A C 1
ATOM 701 O O . LYS A 1 91 ? -1.428 7.154 5.756 1.00 73.19 91 LYS A O 1
ATOM 706 N N . LEU A 1 92 ? 0.276 8.603 5.724 1.00 76.31 92 LEU A N 1
ATOM 707 C CA . LEU A 1 92 ? 1.294 7.592 5.406 1.00 76.31 92 LEU A CA 1
ATOM 708 C C . LEU A 1 92 ? 1.647 6.684 6.591 1.00 76.31 92 LEU A C 1
ATOM 710 O O . LEU A 1 92 ? 2.060 5.548 6.382 1.00 76.31 92 LEU A O 1
ATOM 714 N N . ARG A 1 93 ? 1.473 7.151 7.834 1.00 77.81 93 ARG A N 1
ATOM 715 C CA . ARG A 1 93 ? 1.850 6.414 9.053 1.00 77.81 93 ARG A CA 1
ATOM 716 C C . ARG A 1 93 ? 1.118 5.084 9.248 1.00 77.81 93 ARG A C 1
ATOM 718 O O . ARG A 1 93 ? 1.605 4.250 10.005 1.00 77.81 93 ARG A O 1
ATOM 725 N N . GLY A 1 94 ? -0.027 4.908 8.596 1.00 73.06 94 GLY A N 1
ATOM 726 C CA . GLY A 1 94 ? -0.819 3.679 8.617 1.00 73.06 94 GLY A CA 1
ATOM 727 C C . GLY A 1 94 ? -1.000 3.044 7.238 1.00 73.06 94 GLY A C 1
ATOM 728 O O . GLY A 1 94 ? -1.855 2.175 7.099 1.00 73.06 94 GLY A O 1
ATOM 729 N N . LEU A 1 95 ? -0.267 3.493 6.213 1.00 77.12 95 LEU A N 1
ATOM 730 C CA . LEU A 1 95 ? -0.410 2.966 4.859 1.00 77.12 95 LEU A CA 1
ATOM 731 C C . LEU A 1 95 ? 0.297 1.613 4.733 1.00 77.12 95 LEU A C 1
ATOM 733 O O . LEU A 1 95 ? 1.501 1.509 4.960 1.00 77.12 95 LEU A O 1
ATOM 737 N N . ILE A 1 96 ? -0.444 0.598 4.302 1.00 77.12 96 ILE A N 1
ATOM 738 C CA . ILE A 1 96 ? 0.091 -0.714 3.939 1.00 77.12 96 ILE A CA 1
ATOM 739 C C . ILE A 1 96 ? -0.154 -0.950 2.467 1.00 77.12 96 ILE A C 1
ATOM 741 O O . ILE A 1 96 ? -1.282 -0.816 1.999 1.00 77.12 96 ILE A O 1
ATOM 745 N N . CYS A 1 97 ? 0.896 -1.370 1.772 1.00 73.69 97 CYS A N 1
ATOM 746 C CA . CYS A 1 97 ? 0.797 -1.902 0.423 1.00 73.69 97 CYS A CA 1
ATOM 747 C C . CYS A 1 97 ? 0.917 -3.423 0.497 1.00 73.69 97 CYS A C 1
ATOM 749 O O . CYS A 1 97 ? 1.914 -3.951 0.978 1.00 73.69 97 CYS A O 1
ATOM 751 N N . GLU A 1 98 ? -0.125 -4.111 0.058 1.00 73.69 98 GLU A N 1
ATOM 752 C CA . GLU A 1 98 ? -0.179 -5.556 -0.081 1.00 73.69 98 GLU A CA 1
ATOM 753 C C . GLU A 1 98 ? 0.251 -5.914 -1.507 1.00 73.69 98 GLU A C 1
ATOM 755 O O . GLU A 1 98 ? -0.473 -5.621 -2.464 1.00 73.69 98 GLU A O 1
ATOM 760 N N . ALA A 1 99 ? 1.406 -6.562 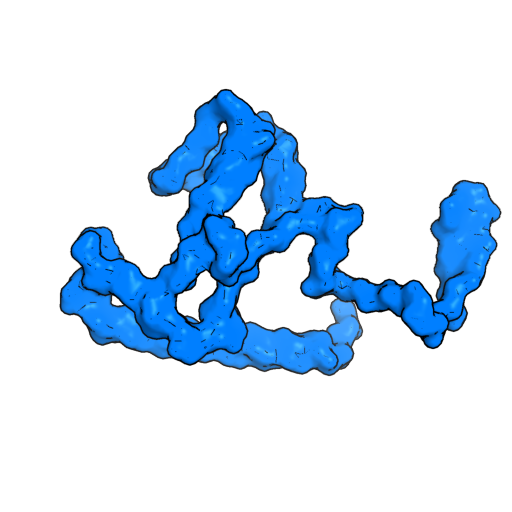-1.647 1.00 71.62 99 ALA A N 1
ATOM 761 C CA . ALA A 1 99 ? 1.908 -7.039 -2.929 1.00 71.62 99 ALA A CA 1
ATOM 762 C C . ALA A 1 99 ? 1.777 -8.575 -3.020 1.00 71.62 99 ALA A C 1
ATOM 764 O O . ALA A 1 99 ? 2.511 -9.286 -2.334 1.00 71.62 99 ALA A O 1
ATOM 765 N N . PRO A 1 100 ? 0.892 -9.125 -3.878 1.00 68.12 100 PRO A N 1
ATOM 766 C CA . PRO A 1 100 ? 0.719 -10.562 -4.105 1.00 68.12 100 PRO A CA 1
ATOM 767 C C . PRO A 1 100 ? 1.991 -11.352 -4.369 1.00 68.12 100 PRO A C 1
ATOM 769 O O . PRO A 1 100 ? 2.045 -12.543 -4.062 1.00 68.12 100 PRO A O 1
ATOM 772 N N . THR A 1 101 ? 3.031 -10.689 -4.868 1.00 68.75 101 THR A N 1
ATOM 773 C CA . THR A 1 101 ? 4.365 -11.266 -5.063 1.00 68.75 101 THR A CA 1
ATOM 774 C C . THR A 1 101 ? 4.986 -11.817 -3.770 1.00 68.75 101 THR A C 1
ATOM 776 O O . THR A 1 101 ? 5.858 -12.692 -3.835 1.00 68.75 101 THR A O 1
ATOM 779 N N . GLU A 1 102 ? 4.528 -11.367 -2.597 1.00 68.56 102 GLU A N 1
ATOM 780 C CA . GLU A 1 102 ? 4.973 -11.836 -1.282 1.00 68.56 102 GLU A CA 1
ATOM 781 C C . GLU A 1 102 ? 4.473 -13.251 -0.941 1.00 68.56 102 GLU A C 1
ATOM 783 O O . GLU A 1 102 ? 5.202 -14.018 -0.300 1.00 68.56 102 GLU A O 1
ATOM 788 N N . TRP A 1 103 ? 3.269 -13.633 -1.386 1.00 68.88 103 TRP A N 1
ATOM 789 C CA . TRP A 1 103 ? 2.630 -14.905 -1.010 1.00 68.88 103 TRP A CA 1
ATOM 790 C C . TRP A 1 103 ? 2.279 -15.825 -2.184 1.00 68.88 103 TRP A C 1
ATOM 792 O O . TRP A 1 103 ? 2.251 -17.041 -1.988 1.00 68.88 103 TRP A O 1
ATOM 802 N N . ASP A 1 104 ? 2.079 -15.303 -3.397 1.00 72.12 104 ASP A N 1
ATOM 803 C CA . ASP A 1 104 ? 1.807 -16.096 -4.598 1.00 72.12 104 ASP A CA 1
ATOM 804 C C . ASP A 1 104 ? 2.874 -15.893 -5.677 1.00 72.12 104 ASP A C 1
ATOM 806 O O . ASP A 1 104 ? 2.841 -14.982 -6.501 1.00 72.12 104 ASP A O 1
ATOM 810 N N . ARG A 1 105 ? 3.810 -16.840 -5.715 1.00 74.06 105 ARG A N 1
ATOM 811 C CA . ARG A 1 105 ? 4.937 -16.828 -6.654 1.00 74.06 105 ARG A CA 1
ATOM 812 C C . ARG A 1 105 ? 4.572 -17.296 -8.051 1.00 74.06 105 ARG A C 1
ATOM 814 O O . ARG A 1 105 ? 5.363 -17.092 -8.970 1.00 74.06 105 ARG A O 1
ATOM 821 N N . SER A 1 106 ? 3.438 -17.979 -8.206 1.00 77.25 106 SER A N 1
ATOM 822 C CA . SER A 1 106 ? 3.057 -18.577 -9.487 1.00 77.25 106 SER A CA 1
ATOM 823 C C . SER A 1 106 ? 2.840 -17.510 -10.563 1.00 77.25 106 SER A C 1
ATOM 825 O O . SER A 1 106 ? 3.044 -17.772 -11.746 1.00 77.25 106 SER A O 1
ATOM 827 N N . THR A 1 107 ? 2.522 -16.284 -10.139 1.00 77.31 107 THR A N 1
ATOM 828 C CA . THR A 1 107 ? 2.243 -15.148 -11.018 1.00 77.31 107 THR A CA 1
ATOM 829 C C . THR A 1 107 ? 3.433 -14.203 -11.214 1.00 77.31 107 THR A C 1
ATOM 831 O O . THR A 1 107 ? 3.367 -13.343 -12.089 1.00 77.31 107 THR A O 1
ATOM 834 N N . ASN A 1 108 ? 4.553 -14.382 -10.497 1.00 80.81 108 ASN A N 1
ATOM 835 C CA . ASN A 1 108 ? 5.667 -13.420 -10.499 1.00 80.81 108 ASN A CA 1
ATOM 836 C C . ASN A 1 108 ? 6.287 -13.197 -11.884 1.00 80.81 108 ASN A C 1
ATOM 838 O O . ASN A 1 108 ? 6.582 -12.060 -12.226 1.00 80.81 108 ASN A O 1
ATOM 842 N N . HIS A 1 109 ? 6.453 -14.248 -12.694 1.00 80.56 109 HIS A N 1
ATOM 843 C CA . HIS A 1 109 ? 6.971 -14.085 -14.061 1.00 80.56 109 HIS A CA 1
ATOM 844 C C . HIS A 1 109 ? 6.079 -13.169 -14.901 1.00 80.56 109 HIS A C 1
ATOM 846 O O . HIS A 1 109 ? 6.584 -12.305 -15.602 1.00 80.56 109 HIS A O 1
ATOM 852 N N . LYS A 1 110 ? 4.755 -13.332 -14.797 1.00 81.81 110 LYS A N 1
ATOM 853 C CA . LYS A 1 110 ? 3.792 -12.500 -15.523 1.00 81.81 110 LYS A CA 1
ATOM 854 C C . LYS A 1 110 ? 3.778 -11.065 -14.995 1.00 81.81 110 LYS A C 1
ATOM 856 O O . LYS A 1 110 ? 3.651 -10.138 -15.781 1.00 81.81 110 LYS A O 1
ATOM 861 N N . ARG A 1 111 ? 3.899 -10.894 -13.676 1.00 77.75 111 ARG A N 1
ATOM 862 C CA . ARG A 1 111 ? 3.926 -9.581 -13.021 1.00 77.75 111 ARG A CA 1
ATOM 863 C C . ARG A 1 111 ? 5.147 -8.781 -13.485 1.00 77.75 111 ARG A C 1
ATOM 865 O O . ARG A 1 111 ? 5.003 -7.747 -14.120 1.00 77.75 111 ARG A O 1
ATOM 872 N N . PHE A 1 112 ? 6.344 -9.335 -13.303 1.00 84.12 112 PHE A N 1
ATOM 873 C CA . PHE A 1 112 ? 7.598 -8.652 -13.632 1.00 84.12 112 PHE A CA 1
ATOM 874 C C . PHE A 1 112 ? 7.960 -8.641 -15.127 1.00 84.12 112 PHE A C 1
ATOM 876 O O . PHE A 1 112 ? 9.027 -8.142 -15.480 1.00 84.12 112 PHE A O 1
ATOM 883 N N . ASP A 1 113 ? 7.089 -9.139 -16.011 1.00 83.25 113 ASP A N 1
ATOM 884 C CA . ASP A 1 113 ? 7.313 -9.162 -17.464 1.00 83.25 113 ASP A CA 1
ATOM 885 C C . ASP A 1 113 ? 7.580 -7.758 -18.025 1.00 83.25 113 ASP A C 1
ATOM 887 O O . ASP A 1 113 ? 8.418 -7.580 -18.913 1.00 83.25 113 ASP A O 1
ATOM 891 N N . ARG A 1 114 ? 6.949 -6.735 -17.420 1.00 83.25 114 ARG A N 1
ATOM 892 C CA . ARG A 1 114 ? 7.178 -5.322 -17.751 1.00 83.25 114 ARG A CA 1
ATOM 893 C C . ARG A 1 114 ? 8.657 -4.952 -17.732 1.00 83.25 114 ARG A C 1
ATOM 895 O O . ARG A 1 114 ? 9.084 -4.190 -18.585 1.00 83.25 114 ARG A O 1
ATOM 902 N N . LEU A 1 115 ? 9.452 -5.526 -16.828 1.00 85.06 115 LEU A N 1
ATOM 903 C CA . LEU A 1 115 ? 10.869 -5.180 -16.703 1.00 85.06 115 LEU A CA 1
ATOM 904 C C . LEU A 1 115 ? 11.713 -5.582 -17.923 1.00 85.06 115 LEU A C 1
ATOM 906 O O . LEU A 1 115 ? 12.863 -5.167 -18.013 1.00 85.06 115 LEU A O 1
ATOM 910 N N . THR A 1 116 ? 11.168 -6.377 -18.846 1.00 86.62 116 THR A N 1
ATOM 911 C CA . THR A 1 116 ? 11.834 -6.765 -20.102 1.00 86.62 116 THR A CA 1
ATOM 912 C C . THR A 1 116 ? 11.439 -5.894 -21.295 1.00 86.62 116 THR A C 1
ATOM 914 O O . THR A 1 116 ? 11.997 -6.053 -22.383 1.00 86.62 116 THR A O 1
ATOM 917 N N . GLN A 1 117 ? 10.484 -4.976 -21.112 1.00 86.81 117 GLN A N 1
ATOM 918 C CA . GLN A 1 117 ? 10.031 -4.057 -22.154 1.00 86.81 117 GLN A CA 1
ATOM 919 C C . GLN A 1 117 ? 11.102 -3.011 -22.492 1.00 86.81 117 GLN A C 1
ATOM 921 O O . GLN A 1 117 ? 12.064 -2.805 -21.753 1.00 86.81 117 GLN A O 1
ATOM 926 N N . ALA A 1 118 ? 10.941 -2.347 -23.638 1.00 86.38 118 ALA A N 1
ATOM 927 C CA . ALA A 1 118 ? 11.897 -1.348 -24.099 1.00 86.38 118 ALA A CA 1
ATOM 928 C C . ALA A 1 118 ? 12.018 -0.174 -23.108 1.00 86.38 118 ALA A C 1
ATOM 930 O O . ALA A 1 118 ? 11.009 0.427 -22.738 1.00 86.38 118 ALA A O 1
ATOM 931 N N . GLY A 1 119 ? 13.246 0.169 -22.712 1.00 83.69 119 GLY A N 1
ATOM 932 C CA . GLY A 1 119 ? 13.549 1.204 -21.722 1.00 83.69 119 GLY A CA 1
ATOM 933 C C . GLY A 1 119 ? 13.558 0.734 -20.262 1.00 83.69 119 GLY A C 1
ATOM 934 O O . GLY A 1 119 ? 13.820 1.550 -19.379 1.00 83.69 119 GLY A O 1
ATOM 935 N N . GLU A 1 120 ? 13.299 -0.547 -19.999 1.00 85.31 120 GLU A N 1
ATOM 936 C CA . GLU A 1 120 ? 13.271 -1.127 -18.652 1.00 85.31 120 GLU A CA 1
ATOM 937 C C . GLU A 1 120 ? 14.557 -1.902 -18.318 1.00 85.31 120 GLU A C 1
ATOM 939 O O . GLU A 1 120 ? 15.411 -2.163 -19.165 1.00 85.31 120 GLU A O 1
ATOM 944 N N . HIS A 1 121 ? 14.726 -2.258 -17.041 1.00 84.31 121 HIS A N 1
ATOM 945 C CA . HIS A 1 121 ? 16.009 -2.736 -16.509 1.00 84.31 121 HIS A CA 1
ATOM 946 C C . HIS A 1 121 ? 16.534 -4.038 -17.146 1.00 84.31 121 HIS A C 1
ATOM 948 O O . HIS A 1 121 ? 17.747 -4.232 -17.224 1.00 84.31 121 HIS A O 1
ATOM 954 N N . TYR A 1 122 ? 15.642 -4.921 -17.597 1.00 86.31 122 TYR A N 1
ATOM 955 C CA . TYR A 1 122 ? 15.974 -6.196 -18.237 1.00 86.31 122 TYR A CA 1
ATOM 956 C C . TYR A 1 122 ? 15.632 -6.206 -19.735 1.00 86.31 122 TYR A C 1
ATOM 958 O O . TYR A 1 122 ? 15.417 -7.280 -20.303 1.00 86.31 122 TYR A O 1
ATOM 966 N N . GLU A 1 123 ? 15.578 -5.043 -20.394 1.00 90.12 123 GLU A N 1
ATOM 967 C CA . GLU A 1 123 ? 15.383 -4.960 -21.846 1.00 90.12 123 GLU A CA 1
ATOM 968 C C . GLU A 1 123 ? 16.384 -5.867 -22.584 1.00 90.12 123 GLU A C 1
ATOM 970 O O . GLU A 1 123 ? 17.601 -5.748 -22.432 1.00 90.12 123 GLU A O 1
ATOM 975 N N . GLY A 1 124 ? 15.865 -6.816 -23.370 1.00 86.88 124 GLY A N 1
ATOM 976 C CA . GLY A 1 124 ? 16.689 -7.771 -24.119 1.00 86.88 124 GLY A CA 1
ATOM 977 C C . GLY A 1 124 ? 17.475 -8.774 -23.260 1.00 86.88 124 GLY A C 1
ATOM 978 O O . GLY A 1 124 ? 18.294 -9.511 -23.806 1.00 86.88 124 GLY A O 1
ATOM 979 N N . ASN A 1 125 ? 17.230 -8.836 -21.946 1.00 88.19 125 ASN A N 1
ATOM 980 C CA . ASN A 1 125 ? 17.921 -9.718 -21.004 1.00 88.19 125 ASN A CA 1
ATOM 981 C C . ASN A 1 125 ? 16.939 -10.566 -20.162 1.00 88.19 125 ASN A C 1
ATOM 983 O O . ASN A 1 125 ? 16.787 -10.339 -18.957 1.00 88.19 125 ASN A O 1
ATOM 987 N N . PRO A 1 126 ? 16.286 -11.579 -20.762 1.00 83.75 126 PRO A N 1
ATOM 988 C CA . PRO A 1 126 ? 15.376 -12.463 -20.031 1.00 83.75 126 PRO A CA 1
ATOM 989 C C . PRO A 1 126 ? 16.090 -13.293 -18.947 1.00 83.75 126 PRO A C 1
ATOM 991 O O . PRO A 1 126 ? 15.494 -13.602 -17.918 1.00 83.75 126 PRO A O 1
ATOM 994 N N . GLU A 1 127 ? 17.379 -13.604 -19.125 1.00 87.06 127 GLU A N 1
ATOM 995 C CA . GLU A 1 127 ? 18.172 -14.350 -18.136 1.00 87.06 127 GLU A CA 1
ATOM 996 C C . GLU A 1 127 ? 18.389 -13.547 -16.843 1.00 87.06 127 GLU A C 1
ATOM 998 O O . GLU A 1 127 ? 18.343 -14.108 -15.745 1.00 87.06 127 GLU A O 1
ATOM 1003 N N . GLY A 1 128 ? 18.563 -12.226 -16.957 1.00 86.06 128 GLY A N 1
ATOM 1004 C CA . GLY A 1 128 ? 18.654 -11.322 -15.809 1.00 86.06 128 GLY A CA 1
ATOM 1005 C C . GLY A 1 128 ? 17.362 -11.278 -14.991 1.00 86.06 128 GLY A C 1
ATOM 1006 O O . GLY A 1 128 ? 17.409 -11.310 -13.758 1.00 86.06 128 GLY A O 1
ATOM 1007 N N . LEU A 1 129 ? 16.202 -11.294 -15.660 1.00 86.06 129 LEU A N 1
ATOM 1008 C CA . LEU A 1 129 ? 14.911 -11.409 -14.980 1.00 86.06 129 LEU A CA 1
ATOM 1009 C C . LEU A 1 129 ? 14.796 -12.752 -14.237 1.00 86.06 129 LEU A C 1
ATOM 1011 O O . LEU A 1 129 ? 14.368 -12.787 -13.082 1.00 86.06 129 LEU A O 1
ATOM 1015 N N . ASP A 1 130 ? 15.221 -13.854 -14.853 1.00 87.75 130 ASP A N 1
ATOM 1016 C CA . ASP A 1 130 ? 15.199 -15.176 -14.221 1.00 87.75 130 ASP A CA 1
ATOM 1017 C C . ASP A 1 130 ? 16.105 -15.257 -12.985 1.00 87.75 130 ASP A C 1
ATOM 1019 O O . ASP A 1 130 ? 15.745 -15.883 -11.981 1.00 87.75 130 ASP A O 1
ATOM 1023 N N . GLU A 1 131 ? 17.274 -14.616 -13.022 1.00 87.62 131 GLU A N 1
ATOM 1024 C CA . GLU A 1 131 ? 18.173 -14.522 -11.872 1.00 87.62 131 GLU A CA 1
ATOM 1025 C C . GLU A 1 131 ? 17.558 -13.698 -10.734 1.00 87.62 131 GLU A C 1
ATOM 1027 O O . GLU A 1 131 ? 17.555 -14.137 -9.576 1.00 87.62 131 GLU A O 1
ATOM 1032 N N . PHE A 1 132 ? 16.949 -12.556 -11.055 1.00 85.94 132 PHE A N 1
ATOM 1033 C CA . PHE A 1 132 ? 16.202 -11.750 -10.093 1.00 85.94 132 PHE A CA 1
ATOM 1034 C C . PHE A 1 132 ? 15.073 -12.548 -9.430 1.00 85.94 132 PHE A C 1
ATOM 1036 O O . PHE A 1 132 ? 14.963 -12.588 -8.200 1.00 85.94 132 PHE A O 1
ATOM 1043 N N . LEU A 1 133 ? 14.274 -13.259 -10.228 1.00 85.81 133 LEU A N 1
ATOM 1044 C CA . LEU A 1 133 ? 13.190 -14.104 -9.731 1.00 85.81 133 LEU A CA 1
ATOM 1045 C C . LEU A 1 133 ? 13.706 -15.291 -8.910 1.00 85.81 133 LEU A C 1
ATOM 1047 O O . LEU A 1 133 ? 13.034 -15.757 -7.989 1.00 85.81 133 LEU A O 1
ATOM 1051 N N . ARG A 1 134 ? 14.911 -15.790 -9.194 1.00 85.56 134 ARG A N 1
ATOM 1052 C CA . ARG A 1 134 ? 15.568 -16.814 -8.374 1.00 85.56 134 ARG A CA 1
ATOM 1053 C C . ARG A 1 134 ? 15.981 -16.262 -7.011 1.00 85.56 134 ARG A C 1
ATOM 1055 O O . ARG A 1 134 ? 15.771 -16.933 -5.999 1.00 85.56 134 ARG A O 1
ATOM 1062 N N . SER A 1 135 ? 16.518 -15.046 -6.974 1.00 79.31 135 SER A N 1
ATOM 1063 C CA . SER A 1 135 ? 16.889 -14.361 -5.734 1.00 79.31 135 SER A CA 1
ATOM 1064 C C . SER A 1 135 ? 15.661 -14.054 -4.866 1.00 79.31 135 SER A C 1
ATOM 1066 O O . SER A 1 135 ? 15.632 -14.395 -3.678 1.00 79.31 135 SER A O 1
ATOM 1068 N N . SER A 1 136 ? 14.583 -13.536 -5.466 1.00 74.56 136 SER A N 1
ATOM 1069 C CA . SER A 1 136 ? 13.336 -13.234 -4.746 1.00 74.56 136 SER A CA 1
ATOM 1070 C C . SER A 1 136 ? 12.696 -14.484 -4.127 1.00 74.56 136 SER A C 1
ATOM 1072 O O . SER A 1 136 ? 12.211 -14.437 -2.996 1.00 74.56 136 SER A O 1
ATOM 1074 N N . ARG A 1 137 ? 12.795 -15.654 -4.781 1.00 71.19 137 ARG A N 1
ATOM 1075 C CA . ARG A 1 137 ? 12.347 -16.942 -4.209 1.00 71.19 137 ARG A CA 1
ATOM 1076 C C . ARG A 1 137 ? 13.047 -17.293 -2.896 1.00 71.19 137 ARG A C 1
ATOM 1078 O O . ARG A 1 137 ? 12.405 -17.896 -2.028 1.00 71.19 137 ARG A O 1
ATOM 1085 N N . SER A 1 138 ? 14.330 -16.953 -2.758 1.00 67.88 138 SER A N 1
ATOM 1086 C CA . SER A 1 138 ? 15.089 -17.161 -1.520 1.00 67.88 138 SER A CA 1
ATOM 1087 C C . SER A 1 138 ? 14.535 -16.270 -0.407 1.00 67.88 138 SER A C 1
ATOM 1089 O O . SER A 1 138 ? 14.163 -16.771 0.658 1.00 67.88 138 SER A O 1
ATOM 1091 N N . PHE A 1 139 ? 14.335 -14.984 -0.703 1.00 59.75 139 PHE A N 1
ATOM 1092 C CA . PHE A 1 139 ? 13.803 -13.988 0.229 1.00 59.75 139 PHE A CA 1
ATOM 1093 C C . PHE A 1 139 ? 12.385 -14.321 0.721 1.00 59.75 139 PHE A C 1
ATOM 1095 O O . PHE A 1 139 ? 12.158 -14.466 1.925 1.00 59.75 139 PHE A O 1
ATOM 1102 N N . SER A 1 140 ? 11.444 -14.589 -0.190 1.00 58.62 140 SER A N 1
ATOM 1103 C CA . SER A 1 140 ? 10.069 -14.957 0.177 1.00 58.62 140 SER A CA 1
ATOM 1104 C C . SER A 1 140 ? 10.004 -16.288 0.940 1.00 58.62 140 SER A C 1
ATOM 1106 O O . SER A 1 140 ? 9.025 -16.564 1.628 1.00 58.62 140 SER A O 1
ATOM 1108 N N . SER A 1 141 ? 11.009 -17.170 0.815 1.00 57.72 141 SER A N 1
ATOM 1109 C CA . SER A 1 141 ? 11.053 -18.431 1.578 1.00 57.72 141 SER A CA 1
ATOM 1110 C C . SER A 1 141 ? 11.496 -18.228 3.028 1.00 57.72 141 SER A C 1
ATOM 1112 O O . SER A 1 141 ? 11.201 -19.076 3.871 1.00 57.72 141 SER A O 1
ATOM 1114 N N . GLY A 1 142 ? 12.177 -17.116 3.316 1.00 55.09 142 GLY A N 1
ATOM 1115 C CA . GLY A 1 142 ? 12.407 -16.623 4.672 1.00 55.09 142 GLY A CA 1
ATOM 1116 C C . GLY A 1 142 ? 11.121 -16.053 5.264 1.00 55.09 142 GLY A C 1
ATOM 1117 O O . GLY A 1 142 ? 10.680 -16.517 6.310 1.00 55.09 142 GLY A O 1
ATOM 1118 N N . ILE A 1 143 ? 10.449 -15.158 4.531 1.00 53.25 143 ILE A N 1
ATOM 1119 C CA . ILE A 1 143 ? 9.206 -14.507 4.981 1.00 53.25 143 ILE A CA 1
ATOM 1120 C C . ILE A 1 143 ? 8.085 -15.521 5.226 1.00 53.25 143 ILE A C 1
ATOM 1122 O O . ILE A 1 143 ? 7.459 -15.490 6.279 1.00 53.25 143 ILE A O 1
ATOM 1126 N N . HIS A 1 144 ? 7.856 -16.476 4.318 1.00 47.53 144 HIS A N 1
ATOM 1127 C CA . HIS A 1 144 ? 6.819 -17.496 4.515 1.00 47.53 144 HIS A CA 1
ATOM 1128 C C . HIS A 1 144 ? 7.093 -18.373 5.749 1.00 47.53 144 HIS A C 1
ATOM 1130 O O . HIS A 1 144 ? 6.163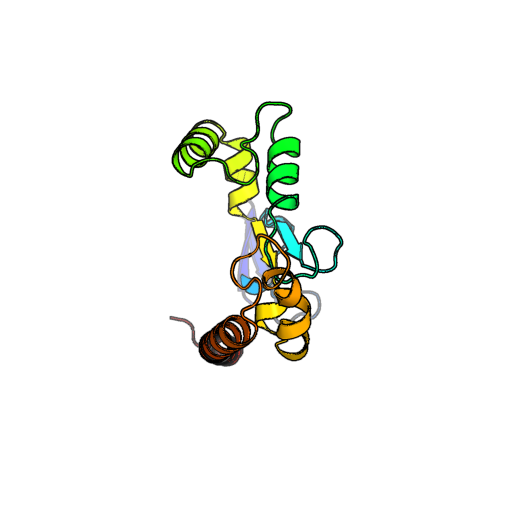 -18.717 6.474 1.00 47.53 144 HIS A O 1
ATOM 1136 N N . ARG A 1 145 ? 8.368 -18.684 6.037 1.00 45.09 145 ARG A N 1
ATOM 1137 C CA . ARG A 1 145 ? 8.764 -19.428 7.245 1.00 45.09 145 ARG A CA 1
ATOM 1138 C C . ARG A 1 145 ? 8.595 -18.604 8.521 1.00 45.09 145 ARG A C 1
ATOM 1140 O O . ARG A 1 145 ? 8.181 -19.169 9.529 1.00 45.09 145 ARG A O 1
ATOM 1147 N N . ASP A 1 146 ? 8.849 -17.300 8.478 1.00 43.38 146 ASP A N 1
ATOM 1148 C CA . ASP A 1 146 ? 8.652 -16.406 9.624 1.00 43.38 146 ASP A CA 1
ATOM 1149 C C . ASP A 1 146 ? 7.173 -16.065 9.865 1.00 43.38 146 ASP A C 1
ATOM 1151 O O . ASP A 1 146 ? 6.731 -16.048 11.014 1.00 43.38 146 ASP A O 1
ATOM 1155 N N . CYS A 1 147 ? 6.363 -15.903 8.816 1.00 39.25 147 CYS A N 1
ATOM 1156 C CA . CYS A 1 147 ? 4.909 -15.744 8.926 1.00 39.25 147 CYS A CA 1
ATOM 1157 C C . CYS A 1 147 ? 4.218 -17.035 9.395 1.00 39.25 147 CYS A C 1
ATOM 1159 O O . CYS A 1 147 ? 3.327 -16.968 10.245 1.00 39.25 147 CYS A O 1
ATOM 1161 N N . GLN A 1 148 ? 4.650 -18.214 8.924 1.00 35.38 148 GLN A N 1
ATOM 1162 C CA . GLN A 1 148 ? 4.152 -19.500 9.437 1.00 35.38 148 GLN A CA 1
ATOM 1163 C C . GLN A 1 148 ? 4.611 -19.781 10.875 1.00 35.38 148 GLN A C 1
ATOM 1165 O O . GLN A 1 148 ? 3.851 -20.336 11.665 1.00 35.38 148 GLN A O 1
ATOM 1170 N N . ARG A 1 149 ? 5.819 -19.350 11.268 1.00 30.94 149 ARG A N 1
ATOM 1171 C CA . ARG A 1 149 ? 6.251 -19.399 12.676 1.00 30.94 149 ARG A CA 1
ATOM 1172 C C . ARG A 1 149 ? 5.468 -18.432 13.562 1.00 30.94 149 ARG A C 1
ATOM 1174 O O . ARG A 1 149 ? 5.176 -18.775 14.698 1.00 30.94 149 ARG A O 1
ATOM 1181 N N . ARG A 1 150 ? 5.077 -17.255 13.066 1.00 35.88 150 ARG A N 1
ATOM 1182 C CA . ARG A 1 150 ? 4.260 -16.287 13.825 1.00 35.88 150 ARG A CA 1
ATOM 1183 C C . ARG A 1 150 ? 2.780 -16.661 13.928 1.00 35.88 150 ARG A C 1
ATOM 1185 O O . ARG A 1 150 ? 2.127 -16.233 14.873 1.00 35.88 150 ARG A O 1
ATOM 1192 N N . SER A 1 151 ? 2.271 -17.512 13.039 1.00 31.59 151 SER A N 1
ATOM 1193 C CA . SER A 1 151 ? 0.948 -18.144 13.191 1.00 31.59 151 SER A CA 1
ATOM 1194 C C . SER A 1 151 ? 0.950 -19.320 14.185 1.00 31.59 151 SER A C 1
ATOM 1196 O O . SER A 1 151 ? -0.106 -19.869 14.493 1.00 31.59 151 SER A O 1
ATOM 1198 N N . GLY A 1 152 ? 2.109 -19.646 14.771 1.00 32.06 152 GLY A N 1
ATOM 1199 C CA . GLY A 1 152 ? 2.259 -20.534 15.921 1.00 32.06 152 GLY A CA 1
ATOM 1200 C C . GLY A 1 152 ? 3.072 -19.882 17.043 1.00 32.06 152 GLY A C 1
ATOM 1201 O O . GLY A 1 152 ? 4.244 -20.188 17.187 1.00 32.06 152 GLY A O 1
ATOM 1202 N N . ILE A 1 153 ? 2.436 -19.002 17.828 1.00 31.28 153 ILE A N 1
ATOM 1203 C CA . ILE A 1 153 ? 2.798 -18.585 19.203 1.00 31.28 153 ILE A CA 1
ATOM 1204 C C . ILE A 1 153 ? 4.312 -18.520 19.505 1.00 31.28 153 ILE A C 1
ATOM 1206 O O . ILE A 1 153 ? 4.913 -19.527 19.873 1.00 31.28 153 ILE A O 1
ATOM 1210 N N . PHE A 1 154 ? 4.882 -17.310 19.562 1.00 21.27 154 PHE A N 1
ATOM 1211 C CA . PHE A 1 154 ? 5.754 -16.942 20.688 1.00 21.27 154 PHE A CA 1
ATOM 1212 C C . PHE A 1 154 ? 5.869 -15.418 20.831 1.00 21.27 154 PHE A C 1
ATOM 1214 O O . PHE A 1 154 ? 6.475 -14.739 20.005 1.00 21.27 154 PHE A O 1
ATOM 1221 N N . ILE A 1 155 ? 5.273 -14.901 21.907 1.00 27.67 155 ILE A N 1
ATOM 1222 C CA . ILE A 1 155 ? 5.511 -13.560 22.440 1.00 27.67 155 ILE A CA 1
ATOM 1223 C C . ILE A 1 155 ? 6.841 -13.604 23.199 1.00 27.67 155 ILE A C 1
ATOM 1225 O O . ILE A 1 155 ? 7.016 -14.432 24.097 1.00 27.67 155 ILE A O 1
ATOM 1229 N N . ARG A 1 156 ? 7.738 -12.672 22.892 1.00 26.88 156 ARG A N 1
ATOM 1230 C CA . ARG A 1 156 ? 8.518 -11.983 23.919 1.00 26.88 156 ARG A CA 1
ATOM 1231 C C . ARG A 1 156 ? 8.494 -10.496 23.632 1.00 26.88 156 ARG A C 1
ATOM 1233 O O . ARG A 1 156 ? 8.701 -10.147 22.452 1.00 26.88 156 ARG A O 1
#

Sequence (156 aa):
WQSVSFAAQHSGYINLSDARVYKLSDADFPWFTGWTKVSEGAGALSDDGLCDSKVILDLLQEANGGDVPKAGASLDRLALYLRDREEVRQKLRGLICEAPTEWDRSTNHKRFDRLTQAGEHYEGNPEGLDEFLRSSRSFSSGIHRDCQRRSGIFIR

Secondary structure (DSSP, 8-state):
-EEEEEETTEEEEE-TTSTT-----GGG--GGGT-EEEEBTTTSB-TTSS--THHHHHHHHHH-SS-PPPTT--HHHHHHHHHH-HHHHHHHTTEEEE-GGGT-GGGHHHHGGGGGSTTSTTTT-HHHHHHHHHHHHHHHHHHHHHHHHHTS----